Protein AF-A0A2E5Z7A8-F1 (afdb_monomer_lite)

pLDDT: mean 86.95, std 16.18, range [36.78, 98.06]

Foldseek 3Di:
DPPDPPPDPLPPVLLVLLLVLVVVPVDPVLSVVLSCCCSPPLLVQLLPDPDPVSNVVSLVVQLCVQQPDADPVHHDHDDSVSSVSSSVSSVVSSVVVSVVVVVVVVVD

Structure (mmCIF, N/CA/C/O backbone):
data_AF-A0A2E5Z7A8-F1
#
_entry.id   AF-A0A2E5Z7A8-F1
#
loop_
_atom_site.group_PDB
_atom_site.id
_atom_site.type_symbol
_atom_site.label_atom_id
_atom_site.label_alt_id
_atom_site.label_comp_id
_atom_site.label_asym_id
_atom_site.label_entity_id
_atom_site.label_seq_id
_atom_site.pdbx_PDB_ins_code
_atom_site.Cartn_x
_atom_site.Cartn_y
_atom_site.Cartn_z
_atom_site.occupancy
_atom_site.B_iso_or_equiv
_atom_site.auth_seq_id
_atom_site.auth_comp_id
_atom_site.auth_asym_id
_atom_site.auth_atom_id
_atom_site.pdbx_PDB_model_num
ATOM 1 N N . MET A 1 1 ? -28.892 -14.191 13.749 1.00 44.09 1 MET A N 1
ATOM 2 C CA . MET A 1 1 ? -28.084 -13.884 12.554 1.00 44.09 1 MET A CA 1
ATOM 3 C C . MET A 1 1 ? -27.110 -12.813 12.979 1.00 44.09 1 MET A C 1
ATOM 5 O O . MET A 1 1 ? -27.540 -11.696 13.232 1.00 44.09 1 MET A O 1
ATOM 9 N N . GLU A 1 2 ? -25.856 -13.186 13.211 1.00 38.09 2 GLU A N 1
ATOM 10 C CA . GLU A 1 2 ? -24.805 -12.210 13.492 1.00 38.09 2 GLU A CA 1
ATOM 11 C C . GLU A 1 2 ? -24.513 -11.490 12.180 1.00 38.09 2 GLU A C 1
ATOM 13 O O . GLU A 1 2 ? -24.118 -12.115 11.198 1.00 38.09 2 GLU A O 1
ATOM 18 N N . SER A 1 3 ? -24.822 -10.198 12.130 1.00 40.97 3 SER A N 1
ATOM 19 C CA . SER A 1 3 ? -24.460 -9.357 11.000 1.00 40.97 3 SER A CA 1
ATOM 20 C C . SER A 1 3 ? -22.941 -9.356 10.900 1.00 40.97 3 SER A C 1
ATOM 22 O O . SER A 1 3 ? -22.271 -8.889 11.824 1.00 40.97 3 SER A O 1
ATOM 24 N N . GLU A 1 4 ? -22.402 -9.897 9.806 1.00 36.84 4 GLU A N 1
ATOM 25 C CA . GLU A 1 4 ? -20.983 -9.757 9.497 1.00 36.84 4 GLU A CA 1
ATOM 26 C C . GLU A 1 4 ? -20.611 -8.271 9.612 1.00 36.84 4 GLU A C 1
ATOM 28 O O . GLU A 1 4 ? -21.378 -7.410 9.160 1.00 36.84 4 GLU A O 1
ATOM 33 N N . PRO A 1 5 ? -19.485 -7.927 10.259 1.00 36.78 5 PRO A N 1
ATOM 34 C CA . PRO A 1 5 ? -19.080 -6.541 10.380 1.00 36.78 5 PRO A CA 1
ATOM 35 C C . PRO A 1 5 ? -18.841 -5.994 8.973 1.00 36.78 5 PRO A C 1
ATOM 37 O O . PRO A 1 5 ? -17.851 -6.329 8.324 1.00 36.78 5 PRO A O 1
ATOM 40 N N . VAL A 1 6 ? -19.769 -5.154 8.508 1.00 43.53 6 VAL A N 1
ATOM 41 C CA . VAL A 1 6 ? -19.616 -4.359 7.292 1.00 43.53 6 VAL A CA 1
ATOM 42 C C . VAL A 1 6 ? -18.451 -3.418 7.559 1.00 43.53 6 VAL A C 1
ATOM 44 O O . VAL A 1 6 ? -18.596 -2.392 8.225 1.00 43.53 6 VAL A O 1
ATOM 47 N N . ILE A 1 7 ? -17.265 -3.822 7.108 1.00 45.81 7 ILE A N 1
ATOM 48 C CA . ILE A 1 7 ? -16.133 -2.917 6.967 1.00 45.81 7 ILE A CA 1
ATOM 49 C C . ILE A 1 7 ? -16.658 -1.840 6.015 1.00 45.81 7 ILE A C 1
ATOM 51 O O . ILE A 1 7 ? -17.039 -2.205 4.903 1.00 45.81 7 ILE A O 1
ATOM 55 N N . PRO A 1 8 ? -16.787 -0.567 6.436 1.00 48.41 8 PRO A N 1
ATOM 56 C CA . PRO A 1 8 ? -17.185 0.474 5.503 1.00 48.41 8 PRO A CA 1
ATOM 57 C C . PRO A 1 8 ? -16.222 0.394 4.323 1.00 48.41 8 PRO A C 1
ATOM 59 O O . PRO A 1 8 ? -15.015 0.256 4.555 1.00 48.41 8 PRO A O 1
ATOM 62 N N . ASP A 1 9 ? -16.761 0.415 3.099 1.00 54.69 9 ASP A N 1
ATOM 63 C CA . ASP A 1 9 ? -15.974 0.588 1.879 1.00 54.69 9 ASP A CA 1
ATOM 64 C C . ASP A 1 9 ? -14.877 1.599 2.202 1.00 54.69 9 ASP A C 1
ATOM 66 O O . ASP A 1 9 ? -15.190 2.690 2.690 1.00 54.69 9 ASP A O 1
ATOM 70 N N . SER A 1 10 ? -13.606 1.183 2.108 1.00 56.56 10 SER A N 1
ATOM 71 C CA . SER A 1 10 ? -12.465 2.025 2.480 1.00 56.56 10 SER A CA 1
ATOM 72 C C . SER A 1 10 ? -12.735 3.435 1.974 1.00 56.56 10 SER A C 1
ATOM 74 O O . SER A 1 10 ? -12.973 3.587 0.777 1.00 56.56 10 SER A O 1
ATOM 76 N N . PRO A 1 11 ? -12.780 4.443 2.856 1.00 72.62 11 PRO A N 1
ATOM 77 C CA . PRO A 1 11 ? -13.357 5.721 2.484 1.00 72.62 11 PRO A CA 1
ATOM 78 C C . PRO A 1 11 ? -12.581 6.304 1.301 1.00 72.62 11 PRO A C 1
ATOM 80 O O . PRO A 1 11 ? -11.360 6.171 1.277 1.00 72.62 11 PRO A O 1
ATOM 83 N N . ASP A 1 12 ? -13.255 6.940 0.337 1.00 84.56 12 ASP A N 1
ATOM 84 C CA . ASP A 1 12 ? -12.634 7.399 -0.921 1.00 84.56 12 ASP A CA 1
ATOM 85 C C . ASP A 1 12 ? -11.338 8.196 -0.692 1.00 84.56 12 ASP A C 1
ATOM 87 O O . ASP A 1 12 ? -10.364 8.057 -1.431 1.00 84.56 12 ASP A O 1
ATOM 91 N N . TRP A 1 13 ? -11.280 8.964 0.403 1.00 88.75 13 TRP A N 1
ATOM 92 C CA . TRP A 1 13 ? -10.080 9.691 0.816 1.00 88.75 13 TRP A CA 1
ATOM 93 C C . TRP A 1 13 ? -8.868 8.786 1.081 1.00 88.75 13 TRP A C 1
ATOM 95 O O . TRP A 1 13 ? -7.745 9.184 0.800 1.00 88.75 13 TRP A O 1
ATOM 105 N N . LEU A 1 14 ? -9.060 7.577 1.619 1.00 89.94 14 LEU A N 1
ATOM 106 C CA . LEU A 1 14 ? -7.977 6.636 1.915 1.00 89.94 14 LEU A CA 1
ATOM 107 C C . LEU A 1 14 ? -7.391 6.083 0.622 1.00 89.94 14 LEU A C 1
ATOM 109 O O . LEU A 1 14 ? -6.180 5.925 0.512 1.00 89.94 14 LEU A O 1
ATOM 113 N N . ILE A 1 15 ? -8.250 5.796 -0.357 1.00 91.62 15 ILE A N 1
ATOM 114 C CA . ILE A 1 15 ? -7.817 5.332 -1.675 1.00 91.62 15 ILE A CA 1
ATOM 115 C C . ILE A 1 15 ? -6.984 6.424 -2.352 1.00 91.62 15 ILE A C 1
ATOM 117 O O . ILE A 1 15 ? -5.913 6.120 -2.873 1.00 91.62 15 ILE A O 1
ATOM 121 N N . LEU A 1 16 ? -7.433 7.682 -2.283 1.00 94.12 16 LEU A N 1
ATOM 122 C CA . LEU A 1 16 ? -6.706 8.831 -2.827 1.00 94.12 16 LEU A CA 1
ATOM 123 C C . LEU A 1 16 ? -5.343 9.029 -2.149 1.00 94.12 16 LEU A C 1
ATOM 125 O O . LEU A 1 16 ? -4.330 9.086 -2.837 1.00 94.12 16 LEU A O 1
ATOM 129 N N . GLU A 1 17 ? -5.284 9.046 -0.815 1.00 94.88 17 GLU A N 1
ATOM 130 C CA . GLU A 1 17 ? -4.017 9.219 -0.084 1.00 94.88 17 GLU A CA 1
ATOM 131 C C . GLU A 1 17 ? -3.025 8.067 -0.338 1.00 94.88 17 GLU A C 1
ATOM 133 O O . GLU A 1 17 ? -1.806 8.272 -0.399 1.00 94.88 17 GLU A O 1
ATOM 138 N N . ILE A 1 18 ? -3.526 6.838 -0.517 1.00 95.31 18 ILE A N 1
ATOM 139 C CA . ILE A 1 18 ? -2.681 5.695 -0.875 1.00 95.31 18 ILE A CA 1
ATOM 140 C C . ILE A 1 18 ? -2.207 5.804 -2.331 1.00 95.31 18 ILE A C 1
ATOM 142 O O . ILE A 1 18 ? -1.035 5.528 -2.576 1.00 95.31 18 ILE A O 1
ATOM 146 N N . ASP A 1 19 ? -3.045 6.226 -3.284 1.00 96.25 19 ASP A N 1
ATOM 147 C CA . ASP A 1 19 ? -2.607 6.458 -4.674 1.00 96.25 19 ASP A CA 1
ATOM 148 C C . ASP A 1 19 ? -1.534 7.555 -4.747 1.00 96.25 19 ASP A C 1
ATOM 150 O O . ASP A 1 19 ? -0.501 7.372 -5.393 1.00 96.25 19 ASP A O 1
ATOM 154 N N . GLU A 1 20 ? -1.710 8.653 -4.005 1.00 95.62 20 GLU A N 1
ATOM 155 C CA . GLU A 1 20 ? -0.723 9.735 -3.890 1.00 95.62 20 GLU A CA 1
ATOM 156 C C . GLU A 1 20 ? 0.604 9.250 -3.297 1.00 95.62 20 GLU A C 1
ATOM 158 O O . GLU A 1 20 ? 1.683 9.663 -3.728 1.00 95.62 20 GLU A O 1
ATOM 163 N N . SER A 1 21 ? 0.553 8.316 -2.344 1.00 95.44 21 SER A N 1
ATOM 164 C CA . SER A 1 21 ? 1.752 7.690 -1.771 1.00 95.44 21 SER A CA 1
ATOM 165 C C . SER A 1 21 ? 2.527 6.835 -2.784 1.00 95.44 21 SER A C 1
ATOM 167 O O . SER A 1 21 ? 3.683 6.489 -2.538 1.00 95.44 21 SER A O 1
ATOM 169 N N . LEU A 1 22 ? 1.918 6.514 -3.929 1.00 95.19 22 LEU A N 1
ATOM 170 C CA . LEU A 1 22 ? 2.496 5.741 -5.025 1.00 95.19 22 LEU A CA 1
ATOM 171 C C . LEU A 1 22 ? 2.853 6.605 -6.247 1.00 95.19 22 LEU A C 1
ATOM 173 O O . LEU A 1 22 ? 3.087 6.051 -7.322 1.00 95.19 22 LEU A O 1
ATOM 177 N N . SER A 1 23 ? 2.924 7.934 -6.109 1.00 93.31 23 SER A N 1
ATOM 178 C CA . SER A 1 23 ? 3.176 8.878 -7.215 1.00 93.31 23 SER A CA 1
ATOM 179 C C . SER A 1 23 ? 4.448 8.591 -8.024 1.00 93.31 23 SER A C 1
ATOM 181 O O . SER A 1 23 ? 4.526 8.933 -9.200 1.00 93.31 23 SER A O 1
ATOM 183 N N . GLU A 1 24 ? 5.430 7.937 -7.405 1.00 88.44 24 GLU A N 1
ATOM 184 C CA . GLU A 1 24 ? 6.690 7.515 -8.030 1.00 88.44 24 GLU A CA 1
ATOM 185 C C . GLU A 1 24 ? 6.500 6.399 -9.076 1.00 88.44 24 GLU A C 1
ATOM 187 O O . GLU A 1 24 ? 7.363 6.180 -9.926 1.00 88.44 24 GLU A O 1
ATOM 192 N N . ILE A 1 25 ? 5.371 5.681 -9.036 1.00 91.56 25 ILE A N 1
ATOM 193 C CA . ILE A 1 25 ? 4.986 4.718 -10.068 1.00 91.56 25 ILE A CA 1
ATOM 194 C C . ILE A 1 25 ? 4.324 5.491 -11.213 1.00 91.56 25 ILE A C 1
ATOM 196 O O . ILE A 1 25 ? 3.138 5.827 -11.167 1.00 91.56 25 ILE A O 1
ATOM 200 N N . THR A 1 26 ? 5.107 5.775 -12.252 1.00 90.12 26 THR A N 1
ATOM 201 C CA . THR A 1 26 ? 4.676 6.598 -13.392 1.00 90.12 26 THR A CA 1
ATOM 202 C C . THR A 1 26 ? 3.737 5.871 -14.351 1.00 90.12 26 THR A C 1
ATOM 204 O O . THR A 1 26 ? 2.903 6.517 -14.980 1.00 90.12 26 THR A O 1
ATOM 207 N N . ASP A 1 27 ? 3.838 4.542 -14.454 1.00 91.31 27 ASP A N 1
ATOM 208 C CA . ASP A 1 27 ? 2.920 3.732 -15.256 1.00 91.31 27 ASP A CA 1
ATOM 209 C C . ASP A 1 27 ? 1.561 3.601 -14.534 1.00 91.31 27 ASP A C 1
ATOM 211 O O . ASP A 1 27 ? 1.496 2.989 -13.459 1.00 91.31 27 ASP A O 1
ATOM 215 N N . PRO A 1 28 ? 0.457 4.123 -15.108 1.00 91.81 28 PRO A N 1
ATOM 216 C CA . PRO A 1 28 ? -0.850 4.112 -14.451 1.00 91.81 28 PRO A CA 1
ATOM 217 C C . PRO A 1 28 ? -1.408 2.707 -14.207 1.00 91.81 28 PRO A C 1
ATOM 219 O O . PRO A 1 28 ? -2.054 2.471 -13.188 1.00 91.81 28 PRO A O 1
ATOM 222 N N . SER A 1 29 ? -1.146 1.756 -15.110 1.00 91.19 29 SER A N 1
ATOM 223 C CA . SER A 1 29 ? -1.631 0.376 -14.973 1.00 91.19 29 SER A CA 1
ATOM 224 C C . SER A 1 29 ? -0.908 -0.331 -13.832 1.00 91.19 29 SER A C 1
ATOM 226 O O . SER A 1 29 ? -1.506 -1.067 -13.044 1.00 91.19 29 SER A O 1
ATOM 228 N N . VAL A 1 30 ? 0.392 -0.070 -13.709 1.00 93.12 30 VAL A N 1
ATOM 229 C CA . VAL A 1 30 ? 1.212 -0.588 -12.618 1.00 93.12 30 VAL A CA 1
ATOM 230 C C . VAL A 1 30 ? 0.834 0.050 -11.281 1.00 93.12 30 VAL A C 1
ATOM 232 O O . VAL A 1 30 ? 0.736 -0.665 -10.278 1.00 93.12 30 VAL A O 1
ATOM 235 N N . ARG A 1 31 ? 0.579 1.364 -11.255 1.00 95.00 31 ARG A N 1
ATOM 236 C CA . ARG A 1 31 ? 0.141 2.070 -10.045 1.00 95.00 31 ARG A CA 1
ATOM 237 C C . ARG A 1 31 ? -1.218 1.569 -9.573 1.00 95.00 31 ARG A C 1
ATOM 239 O O . ARG A 1 31 ? -1.349 1.207 -8.407 1.00 95.00 31 ARG A O 1
ATOM 246 N N . ALA A 1 32 ? -2.178 1.414 -10.485 1.00 93.12 32 ALA A N 1
ATOM 247 C CA . ALA A 1 32 ? -3.486 0.833 -10.186 1.00 93.12 32 ALA A CA 1
ATOM 248 C C . ALA A 1 32 ? -3.370 -0.598 -9.631 1.00 93.12 32 ALA A C 1
ATOM 250 O O . ALA A 1 32 ? -4.039 -0.952 -8.658 1.00 93.12 32 ALA A O 1
ATOM 251 N N . HIS A 1 33 ? -2.475 -1.419 -10.193 1.00 92.50 33 HIS A N 1
ATOM 252 C CA . HIS A 1 33 ? -2.201 -2.754 -9.662 1.00 92.50 33 HIS A CA 1
ATOM 253 C C . HIS A 1 33 ? -1.643 -2.707 -8.230 1.00 92.50 33 HIS A C 1
ATOM 255 O O . HIS A 1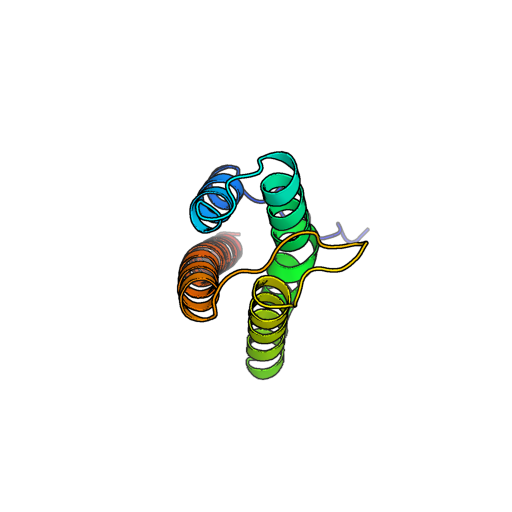 33 ? -2.083 -3.464 -7.360 1.00 92.50 33 HIS A O 1
ATOM 261 N N . ALA A 1 34 ? -0.676 -1.821 -7.973 1.00 94.75 34 ALA A N 1
ATOM 262 C CA . ALA A 1 34 ? -0.096 -1.633 -6.650 1.00 94.75 34 ALA A CA 1
ATOM 263 C C . ALA A 1 34 ? -1.148 -1.171 -5.633 1.00 94.75 34 ALA A C 1
ATOM 265 O O . ALA A 1 34 ? -1.295 -1.811 -4.591 1.00 94.75 34 ALA A O 1
ATOM 266 N N . LEU A 1 35 ? -1.928 -0.143 -5.973 1.00 95.38 35 LEU A N 1
ATOM 267 C CA . LEU A 1 35 ? -3.038 0.367 -5.171 1.00 95.38 35 LEU A CA 1
ATOM 268 C C . LEU A 1 35 ? -4.028 -0.749 -4.815 1.00 95.38 35 LEU A C 1
ATOM 270 O O . LEU A 1 35 ? -4.322 -0.966 -3.639 1.00 95.38 35 LEU A O 1
ATOM 274 N N . GLY A 1 36 ? -4.466 -1.529 -5.809 1.00 93.19 36 GLY A N 1
ATOM 275 C CA . GLY A 1 36 ? -5.382 -2.649 -5.598 1.00 93.19 36 GLY A CA 1
ATOM 276 C C . GLY A 1 36 ? -4.842 -3.675 -4.599 1.00 93.19 36 GLY A C 1
ATOM 277 O O . GLY A 1 36 ? -5.562 -4.102 -3.697 1.00 93.19 36 GLY A O 1
ATOM 278 N N . ARG A 1 37 ? -3.555 -4.037 -4.688 1.00 93.75 37 ARG A N 1
ATOM 279 C CA . ARG A 1 37 ? -2.904 -4.950 -3.728 1.00 93.75 37 ARG A CA 1
ATOM 280 C C . ARG A 1 37 ? -2.863 -4.365 -2.315 1.00 93.75 37 ARG A C 1
ATOM 282 O O . ARG A 1 37 ? -3.114 -5.091 -1.354 1.00 93.75 37 ARG A O 1
ATOM 289 N N . ILE A 1 38 ? -2.559 -3.076 -2.178 1.00 95.31 38 ILE A N 1
ATOM 290 C CA . ILE A 1 38 ? -2.480 -2.394 -0.879 1.00 95.31 38 ILE A CA 1
ATOM 291 C C . ILE A 1 38 ? -3.844 -2.381 -0.194 1.00 95.31 38 ILE A C 1
ATOM 293 O O . ILE A 1 38 ? -3.954 -2.859 0.936 1.00 95.31 38 ILE A O 1
ATOM 297 N N . ILE A 1 39 ? -4.880 -1.930 -0.901 1.00 93.06 39 ILE A N 1
ATOM 298 C CA . ILE A 1 39 ? -6.243 -1.818 -0.371 1.00 93.06 39 ILE A CA 1
ATOM 299 C C . ILE A 1 39 ? -6.848 -3.184 -0.041 1.00 93.06 39 ILE A C 1
ATOM 301 O O . ILE A 1 39 ? -7.529 -3.323 0.969 1.00 93.06 39 ILE A O 1
ATOM 305 N N . THR A 1 40 ? -6.604 -4.206 -0.864 1.00 91.50 40 THR A N 1
ATOM 306 C CA . THR A 1 40 ? -7.271 -5.510 -0.693 1.00 91.50 40 THR A CA 1
ATOM 307 C C . THR A 1 40 ? -6.514 -6.485 0.205 1.00 91.50 40 THR A C 1
ATOM 309 O O . THR A 1 40 ? -7.121 -7.426 0.712 1.00 91.50 40 THR A O 1
ATOM 312 N N . GLN A 1 41 ? -5.205 -6.294 0.420 1.00 92.69 41 GLN A N 1
ATOM 313 C CA . GLN A 1 41 ? -4.377 -7.268 1.148 1.00 92.69 41 GLN A CA 1
ATOM 314 C C . GLN A 1 41 ? -3.668 -6.659 2.350 1.00 92.69 41 GLN A C 1
ATOM 316 O O . GLN A 1 41 ? -3.819 -7.159 3.463 1.00 92.69 41 GLN A O 1
ATOM 321 N N . TYR A 1 42 ? -2.910 -5.581 2.149 1.00 94.50 42 TYR A N 1
ATOM 322 C CA . TYR A 1 42 ? -2.033 -5.050 3.194 1.00 94.50 42 TYR A CA 1
ATOM 323 C C . TYR A 1 42 ? -2.793 -4.217 4.229 1.00 94.50 42 TYR A C 1
ATOM 325 O O . TYR A 1 42 ? -2.636 -4.458 5.424 1.00 94.50 42 TYR A O 1
ATOM 333 N N . VAL A 1 43 ? -3.669 -3.303 3.797 1.00 92.88 43 VAL A N 1
ATOM 334 C CA . VAL A 1 43 ? -4.497 -2.501 4.717 1.00 92.88 43 VAL A CA 1
ATOM 335 C C . VAL A 1 43 ? -5.393 -3.399 5.585 1.00 92.88 43 VAL A C 1
ATOM 337 O O . VAL A 1 43 ? -5.345 -3.265 6.810 1.00 92.88 43 VAL A O 1
ATOM 340 N N . PRO A 1 44 ? -6.137 -4.381 5.033 1.00 91.75 44 PRO A N 1
ATOM 341 C CA . PRO A 1 44 ? -6.937 -5.288 5.848 1.00 91.75 44 PRO A CA 1
ATOM 342 C C . PRO A 1 44 ? -6.092 -6.142 6.793 1.00 91.75 44 PRO A C 1
ATOM 344 O O . PRO A 1 44 ? -6.526 -6.390 7.914 1.00 91.75 44 PRO A O 1
ATOM 347 N N . ALA A 1 45 ? -4.896 -6.578 6.380 1.00 93.31 45 ALA A N 1
ATOM 348 C CA . ALA A 1 45 ? -4.001 -7.339 7.251 1.00 93.31 45 ALA A CA 1
ATOM 349 C C . ALA A 1 45 ? -3.559 -6.522 8.475 1.00 93.31 45 ALA A C 1
ATOM 351 O O . ALA A 1 45 ? -3.543 -7.056 9.580 1.00 93.31 45 ALA A O 1
ATOM 352 N N . VAL A 1 46 ? -3.263 -5.230 8.297 1.00 94.06 46 VAL A N 1
ATOM 353 C CA . VAL A 1 46 ? -2.941 -4.323 9.410 1.00 94.06 46 VAL A CA 1
ATOM 354 C C . VAL A 1 46 ? -4.151 -4.117 10.317 1.00 94.06 46 VAL A C 1
ATOM 356 O O . VAL A 1 46 ? -4.030 -4.230 11.532 1.00 94.06 46 VAL A O 1
ATOM 359 N N . LEU A 1 47 ? -5.323 -3.834 9.744 1.00 91.19 47 LEU A N 1
ATOM 360 C CA . LEU A 1 47 ? -6.531 -3.537 10.520 1.00 91.19 47 LEU A CA 1
ATOM 361 C C . LEU A 1 47 ? -7.069 -4.751 11.293 1.00 91.19 47 LEU A C 1
ATOM 363 O O . LEU A 1 47 ? -7.682 -4.576 12.342 1.00 91.19 47 LEU A O 1
ATOM 367 N N . LYS A 1 48 ? -6.852 -5.971 10.785 1.00 90.81 48 LYS A N 1
ATOM 368 C CA . LYS A 1 48 ? -7.284 -7.229 11.419 1.00 90.81 48 LYS A CA 1
ATOM 369 C C . LYS A 1 48 ? -6.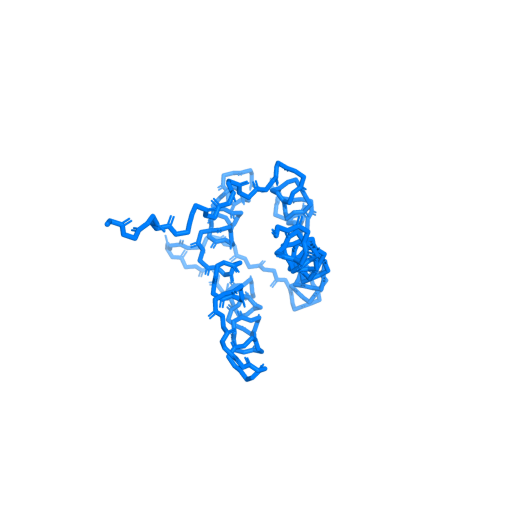256 -7.812 12.393 1.00 90.81 48 LYS A C 1
ATOM 371 O O . LYS A 1 48 ? -6.566 -8.784 13.077 1.00 90.81 48 LYS A O 1
ATOM 376 N N . ALA A 1 49 ? -5.038 -7.277 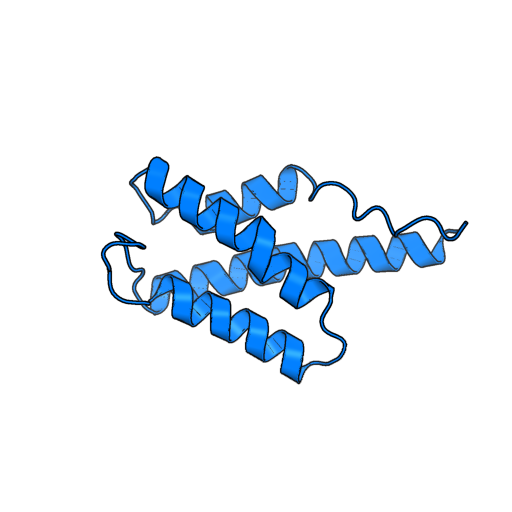12.436 1.00 93.00 49 ALA A N 1
ATOM 377 C CA . ALA A 1 49 ? -3.994 -7.781 13.317 1.00 93.00 49 ALA A CA 1
ATOM 378 C C . ALA A 1 49 ? -4.363 -7.568 14.797 1.00 93.00 49 ALA A C 1
ATOM 380 O O . ALA A 1 49 ? -4.767 -6.480 15.201 1.00 93.00 49 ALA A O 1
ATOM 381 N N . SER A 1 50 ? -4.189 -8.611 15.611 1.00 89.94 50 SER A N 1
ATOM 382 C CA . SER A 1 50 ? -4.524 -8.610 17.044 1.00 89.94 50 SER A CA 1
ATOM 383 C C . SER A 1 50 ? -3.428 -8.041 17.944 1.00 89.94 50 SER A C 1
ATOM 385 O O . SER A 1 50 ? -3.676 -7.749 19.111 1.00 89.94 50 SER A O 1
ATOM 387 N N . ASP A 1 51 ? -2.205 -7.926 17.432 1.00 94.25 51 ASP A N 1
ATOM 388 C CA . ASP A 1 51 ? -1.024 -7.582 18.215 1.00 94.25 51 ASP A CA 1
ATOM 389 C C . ASP A 1 51 ? -0.000 -6.783 17.395 1.00 94.25 51 ASP A C 1
ATOM 391 O O . ASP A 1 51 ? 0.009 -6.799 16.159 1.00 94.25 51 ASP A O 1
ATOM 395 N N . GLN A 1 52 ? 0.900 -6.100 18.105 1.00 93.25 52 GLN A N 1
ATOM 396 C CA . GLN A 1 52 ? 1.897 -5.224 17.494 1.00 93.25 52 GLN A CA 1
ATOM 397 C C . GLN A 1 52 ? 2.881 -5.971 16.581 1.00 93.25 52 GLN A C 1
ATOM 399 O O . GLN A 1 52 ? 3.327 -5.409 15.580 1.00 93.25 52 GLN A O 1
ATOM 404 N N . ASN A 1 53 ? 3.2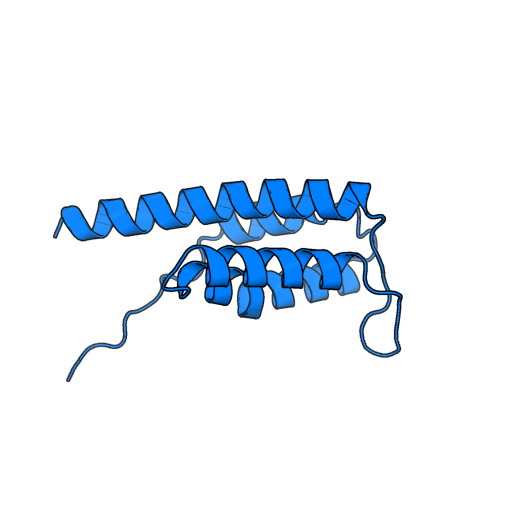15 -7.231 16.878 1.00 96.19 53 ASN A N 1
ATOM 405 C CA . ASN A 1 53 ? 4.131 -7.998 16.033 1.00 96.19 53 ASN A CA 1
ATOM 406 C C . ASN A 1 53 ? 3.475 -8.326 14.690 1.00 96.19 53 ASN A C 1
ATOM 408 O O . ASN A 1 53 ? 4.118 -8.197 13.647 1.00 96.19 53 ASN A O 1
ATOM 412 N N . SER A 1 54 ? 2.196 -8.699 14.701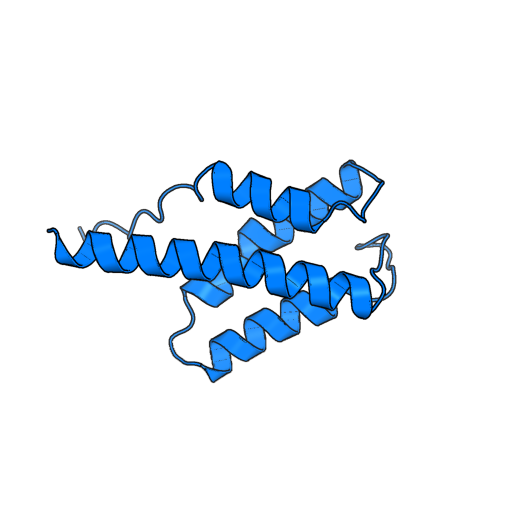 1.00 95.00 54 SER A N 1
ATOM 413 C CA . SER A 1 54 ? 1.399 -8.929 13.494 1.00 95.00 54 SER A CA 1
ATOM 414 C C . SER A 1 54 ? 1.265 -7.657 12.646 1.00 95.00 54 SER A C 1
ATOM 416 O O . SER A 1 54 ? 1.463 -7.711 11.431 1.00 95.00 54 SER A O 1
ATOM 418 N N . ILE A 1 55 ? 1.049 -6.498 13.280 1.00 94.88 55 ILE A N 1
ATOM 419 C CA . ILE A 1 55 ? 1.044 -5.187 12.605 1.00 94.88 55 ILE A CA 1
ATOM 420 C C . ILE A 1 55 ? 2.402 -4.908 11.942 1.00 94.88 55 ILE A C 1
ATOM 422 O O . ILE A 1 55 ? 2.466 -4.601 10.751 1.00 94.88 55 ILE A O 1
ATOM 426 N N . ASN A 1 56 ? 3.502 -5.066 12.684 1.00 95.62 56 ASN A N 1
ATOM 427 C CA . ASN A 1 56 ? 4.853 -4.824 12.170 1.00 95.62 56 ASN A CA 1
ATOM 428 C C . ASN A 1 56 ? 5.196 -5.756 10.998 1.00 95.62 56 ASN A C 1
ATOM 430 O O . ASN A 1 56 ? 5.817 -5.328 10.027 1.00 95.62 56 ASN A O 1
ATOM 434 N N . ARG A 1 57 ? 4.759 -7.022 11.049 1.00 96.38 57 ARG A N 1
ATOM 435 C CA . ARG A 1 57 ? 4.926 -7.975 9.942 1.00 96.38 57 ARG A CA 1
ATOM 436 C C . ARG A 1 57 ? 4.136 -7.565 8.705 1.00 96.38 57 ARG A C 1
ATOM 438 O O . ARG A 1 57 ? 4.672 -7.673 7.606 1.00 96.38 57 ARG A O 1
ATOM 445 N N . ALA A 1 58 ? 2.902 -7.085 8.861 1.00 96.44 58 ALA A N 1
ATOM 446 C CA . ALA A 1 58 ? 2.092 -6.615 7.738 1.00 96.44 58 ALA A CA 1
ATOM 447 C C . ALA A 1 58 ? 2.739 -5.401 7.045 1.00 96.44 58 ALA A C 1
ATOM 449 O O . ALA A 1 58 ? 2.858 -5.386 5.817 1.00 96.44 58 ALA A O 1
ATOM 450 N N . TRP A 1 59 ? 3.256 -4.442 7.821 1.00 97.56 59 TRP A N 1
ATOM 451 C CA . TRP A 1 59 ? 4.013 -3.310 7.277 1.00 97.56 59 TRP A CA 1
ATOM 452 C C . TRP A 1 59 ? 5.324 -3.732 6.618 1.00 97.56 59 TRP A C 1
ATOM 454 O O . TRP A 1 59 ? 5.622 -3.296 5.506 1.00 97.56 59 TRP A O 1
ATOM 464 N N . GLY A 1 60 ? 6.074 -4.641 7.243 1.00 97.56 60 GLY A N 1
ATOM 465 C CA . GLY A 1 60 ? 7.283 -5.206 6.648 1.00 97.56 60 GLY A CA 1
ATOM 466 C C . GLY A 1 60 ? 6.999 -5.947 5.338 1.00 97.56 60 GLY A C 1
ATOM 467 O O . GLY A 1 60 ? 7.773 -5.852 4.390 1.00 97.56 60 GLY A O 1
ATOM 468 N N . ALA A 1 61 ? 5.872 -6.655 5.240 1.00 97.69 61 ALA A N 1
ATOM 469 C CA . ALA A 1 61 ? 5.462 -7.325 4.010 1.00 97.69 61 ALA A CA 1
ATOM 470 C C . ALA A 1 61 ? 5.106 -6.328 2.896 1.00 97.69 61 ALA A C 1
ATOM 472 O O . ALA A 1 61 ? 5.431 -6.585 1.734 1.00 97.69 61 ALA A O 1
ATOM 473 N N . LEU A 1 62 ? 4.475 -5.197 3.236 1.00 97.69 62 LEU A N 1
ATOM 474 C CA . LEU A 1 62 ? 4.232 -4.113 2.285 1.00 97.69 62 LEU A CA 1
ATOM 475 C C . LEU A 1 62 ? 5.559 -3.534 1.787 1.00 97.69 62 LEU A C 1
ATOM 477 O O . LEU A 1 62 ? 5.784 -3.515 0.581 1.00 97.69 62 LEU A O 1
ATOM 481 N N . PHE A 1 63 ? 6.460 -3.150 2.695 1.00 98.06 63 PHE A N 1
ATOM 482 C CA . PHE A 1 63 ? 7.784 -2.629 2.342 1.00 98.06 63 PHE A CA 1
ATOM 483 C C . PHE A 1 63 ? 8.529 -3.561 1.375 1.00 98.06 63 PHE A C 1
ATOM 485 O O . PHE A 1 63 ? 8.915 -3.141 0.282 1.00 98.06 63 PHE A O 1
ATOM 492 N N . HIS A 1 64 ? 8.650 -4.848 1.722 1.00 97.62 64 HIS A N 1
ATOM 493 C CA . HIS A 1 64 ? 9.322 -5.832 0.871 1.00 97.62 64 HIS A CA 1
ATOM 494 C C . HIS A 1 64 ? 8.640 -6.003 -0.486 1.00 97.62 64 HIS A C 1
ATOM 496 O O . HIS A 1 64 ? 9.325 -6.189 -1.489 1.00 97.62 64 HIS A O 1
ATOM 502 N N . TYR A 1 65 ? 7.310 -5.919 -0.549 1.00 96.38 65 TYR A N 1
ATOM 503 C CA . TYR A 1 65 ? 6.598 -5.930 -1.821 1.00 96.38 65 TYR A CA 1
ATOM 504 C C . TYR A 1 65 ? 6.975 -4.730 -2.695 1.00 96.38 65 TYR A C 1
ATOM 506 O O . TYR A 1 65 ? 7.262 -4.932 -3.874 1.00 96.38 65 TYR A O 1
ATOM 514 N N . LEU A 1 66 ? 7.033 -3.513 -2.142 1.00 96.19 66 LEU A N 1
ATOM 515 C CA . LEU A 1 66 ? 7.374 -2.303 -2.902 1.00 96.19 66 LEU A CA 1
ATOM 516 C C . LEU A 1 66 ? 8.784 -2.400 -3.515 1.00 96.19 66 L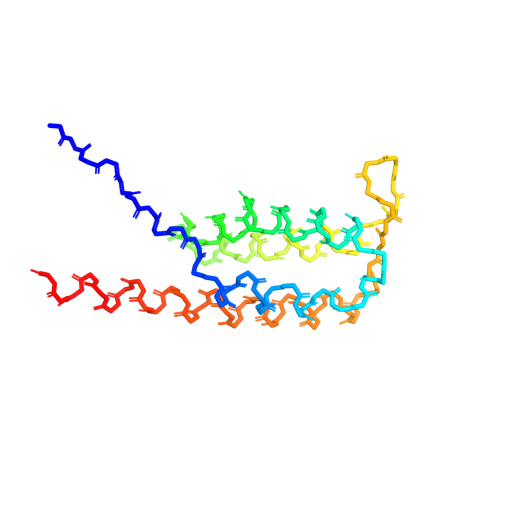EU A C 1
ATOM 518 O O . LEU A 1 66 ? 8.945 -2.153 -4.715 1.00 96.19 66 LEU A O 1
ATOM 522 N N . ILE A 1 67 ? 9.775 -2.854 -2.737 1.00 96.88 67 ILE A N 1
ATOM 523 C CA . ILE A 1 67 ? 11.179 -2.965 -3.183 1.00 96.88 67 ILE A CA 1
ATOM 524 C C . ILE A 1 67 ? 11.496 -4.250 -3.958 1.00 96.88 67 ILE A C 1
ATOM 526 O O . ILE A 1 67 ? 12.562 -4.359 -4.566 1.00 96.88 67 ILE A O 1
ATOM 530 N N . ALA A 1 68 ? 10.602 -5.247 -3.938 1.00 95.69 68 ALA A N 1
ATOM 531 C CA . ALA A 1 68 ? 10.842 -6.518 -4.613 1.00 95.69 68 ALA A CA 1
ATOM 532 C C . ALA A 1 68 ? 11.174 -6.285 -6.089 1.00 95.69 68 ALA A C 1
ATOM 534 O O . ALA A 1 68 ? 10.456 -5.555 -6.779 1.00 95.69 68 ALA A O 1
ATOM 535 N N . ARG A 1 69 ? 12.243 -6.940 -6.562 1.00 93.62 69 ARG A N 1
ATOM 536 C CA . ARG A 1 69 ? 12.715 -6.826 -7.946 1.00 93.62 69 ARG A CA 1
ATOM 537 C C . ARG A 1 69 ? 11.585 -7.128 -8.937 1.00 93.62 69 ARG A C 1
ATOM 539 O O . ARG A 1 69 ? 10.746 -7.987 -8.643 1.00 93.62 69 ARG A O 1
ATOM 546 N N . PRO A 1 70 ? 11.584 -6.492 -10.120 1.00 93.44 70 PRO A N 1
ATOM 547 C CA . PRO A 1 70 ? 10.601 -6.797 -11.142 1.00 93.44 70 PRO A CA 1
ATOM 548 C C . PRO A 1 70 ? 10.594 -8.287 -11.515 1.00 93.44 70 PRO A C 1
ATOM 550 O O . PRO A 1 70 ? 11.636 -8.928 -11.649 1.00 93.44 70 PRO A O 1
ATOM 553 N N . THR A 1 71 ? 9.402 -8.841 -11.697 1.00 92.12 71 THR A N 1
ATOM 554 C CA . THR A 1 71 ? 9.137 -10.216 -12.130 1.00 92.12 71 THR A CA 1
ATOM 555 C C . THR A 1 71 ? 8.062 -10.216 -13.214 1.00 92.12 71 THR A C 1
ATOM 557 O O . THR A 1 71 ? 7.391 -9.210 -13.430 1.00 92.12 71 THR A O 1
ATOM 560 N N . LYS A 1 72 ? 7.783 -11.381 -13.817 1.00 89.06 72 LYS A N 1
ATOM 561 C CA . LYS A 1 72 ? 6.654 -11.554 -14.753 1.00 89.06 72 LYS A CA 1
ATOM 562 C C . LYS A 1 72 ? 5.288 -11.125 -14.180 1.00 89.06 72 LYS A C 1
ATOM 564 O O . LYS A 1 72 ? 4.371 -10.892 -14.953 1.00 89.06 72 LYS A O 1
ATOM 569 N N . ARG A 1 73 ? 5.133 -11.065 -12.848 1.00 84.44 73 ARG A N 1
ATOM 570 C CA . ARG A 1 73 ? 3.874 -10.723 -12.156 1.00 84.44 73 ARG A CA 1
ATOM 571 C C . ARG A 1 73 ? 3.873 -9.330 -11.509 1.00 84.44 73 ARG A C 1
ATOM 573 O O . ARG A 1 73 ? 2.822 -8.886 -11.070 1.00 84.44 73 ARG A O 1
ATOM 580 N N . LYS A 1 74 ? 5.026 -8.659 -11.427 1.00 87.81 74 LYS A N 1
ATOM 581 C CA . LYS A 1 74 ? 5.200 -7.312 -10.854 1.00 87.81 74 LYS A CA 1
ATOM 582 C C . LYS A 1 74 ? 6.289 -6.602 -11.647 1.00 87.81 74 LYS A C 1
ATOM 584 O O . LYS A 1 74 ? 7.454 -6.911 -11.460 1.00 87.81 74 LYS A O 1
ATOM 589 N N . LEU A 1 75 ? 5.937 -5.666 -12.517 1.00 88.75 75 LEU A N 1
ATOM 590 C CA . LEU A 1 75 ? 6.871 -5.100 -13.505 1.00 88.75 75 LEU A CA 1
ATOM 591 C C . LEU A 1 75 ? 7.703 -3.910 -12.998 1.00 88.75 75 LEU A C 1
ATOM 593 O O . LEU A 1 75 ? 8.337 -3.220 -13.785 1.00 88.75 75 LEU A O 1
ATOM 597 N N . TRP A 1 76 ? 7.713 -3.661 -11.692 1.00 92.44 76 TRP A N 1
ATOM 598 C CA . TRP A 1 76 ? 8.289 -2.457 -11.099 1.00 92.44 76 TRP A CA 1
ATOM 599 C C . TRP A 1 76 ? 8.958 -2.757 -9.766 1.00 92.44 76 TRP A C 1
ATOM 601 O O . TRP A 1 76 ? 8.697 -3.787 -9.140 1.00 92.44 76 TRP A O 1
ATOM 611 N N . ALA A 1 77 ? 9.791 -1.827 -9.318 1.00 93.81 77 ALA A N 1
ATOM 612 C CA . ALA A 1 77 ? 10.337 -1.785 -7.973 1.00 93.81 77 ALA A CA 1
ATOM 613 C C . ALA A 1 77 ? 10.566 -0.327 -7.575 1.00 93.81 77 ALA A C 1
ATOM 615 O O . ALA A 1 77 ? 10.950 0.486 -8.412 1.00 93.81 77 ALA A O 1
ATOM 616 N N . MET A 1 78 ? 10.330 -0.017 -6.306 1.00 94.62 78 MET A N 1
ATOM 617 C CA . MET A 1 78 ? 10.782 1.230 -5.695 1.00 94.62 78 MET A CA 1
ATOM 618 C C . MET A 1 78 ? 12.208 1.066 -5.168 1.00 94.62 78 MET A C 1
ATOM 620 O O . MET A 1 78 ? 12.613 -0.031 -4.778 1.00 94.62 78 MET A O 1
ATOM 624 N N . SER A 1 79 ? 12.948 2.171 -5.099 1.00 96.12 79 SER A N 1
ATOM 625 C CA . SER A 1 79 ? 14.109 2.250 -4.207 1.00 96.12 79 SER A CA 1
ATOM 626 C C . SER A 1 79 ? 13.675 2.086 -2.747 1.00 96.12 79 SER A C 1
ATOM 628 O O . SER A 1 79 ? 12.524 2.356 -2.396 1.00 96.12 79 SER A O 1
ATOM 630 N N . GLU A 1 80 ? 14.599 1.686 -1.872 1.00 96.38 80 GLU A N 1
ATOM 631 C CA . GLU A 1 80 ? 14.311 1.580 -0.435 1.00 96.38 80 GLU A CA 1
ATOM 632 C C . GLU A 1 80 ? 13.801 2.903 0.144 1.00 96.38 80 GLU A C 1
ATOM 634 O O . GLU A 1 80 ? 12.813 2.906 0.871 1.00 96.38 80 GLU A O 1
ATOM 639 N N . TYR A 1 81 ? 14.401 4.031 -0.247 1.00 96.88 81 TYR A N 1
ATOM 640 C CA . TYR A 1 81 ? 13.972 5.359 0.193 1.00 96.88 81 TYR A CA 1
ATOM 641 C C . TYR A 1 81 ? 12.522 5.674 -0.210 1.00 96.88 81 TYR A C 1
ATOM 643 O O . TYR A 1 81 ? 11.721 6.094 0.626 1.00 96.88 81 TYR A O 1
ATOM 651 N N . GLN A 1 82 ? 12.161 5.427 -1.474 1.00 96.25 82 GLN A N 1
ATOM 652 C CA . GLN A 1 82 ? 10.788 5.621 -1.955 1.00 96.25 82 GLN A CA 1
ATOM 653 C C . GLN A 1 82 ? 9.807 4.696 -1.227 1.00 96.25 82 GLN A C 1
ATOM 655 O O . GLN A 1 82 ? 8.726 5.133 -0.840 1.00 96.25 82 GLN A O 1
ATOM 660 N N . ALA A 1 83 ? 10.187 3.437 -0.997 1.00 97.00 83 ALA A N 1
ATOM 661 C CA . ALA A 1 83 ? 9.342 2.476 -0.299 1.00 97.00 83 ALA A CA 1
ATOM 662 C C . ALA A 1 83 ? 9.130 2.842 1.177 1.00 97.00 83 ALA A C 1
ATOM 664 O O . ALA A 1 83 ? 8.009 2.713 1.661 1.00 97.00 83 ALA A O 1
ATOM 665 N N . ILE A 1 84 ? 10.163 3.324 1.879 1.00 97.50 84 ILE A N 1
ATOM 666 C CA . ILE A 1 84 ? 10.038 3.836 3.255 1.00 97.50 84 ILE A CA 1
ATOM 667 C C . ILE A 1 84 ? 9.047 5.002 3.280 1.00 97.50 84 ILE A C 1
ATOM 669 O O . ILE A 1 84 ? 8.060 4.949 4.007 1.00 97.50 84 ILE A O 1
ATOM 673 N N . SER A 1 85 ? 9.255 6.003 2.416 1.00 97.00 85 SER A N 1
ATOM 674 C CA . SER A 1 85 ? 8.378 7.177 2.323 1.00 97.00 85 SER A CA 1
ATOM 675 C C . SER A 1 85 ? 6.922 6.799 2.026 1.00 97.00 85 SER A C 1
ATOM 677 O O . SER A 1 85 ? 6.000 7.304 2.668 1.00 97.00 85 SER A O 1
ATOM 679 N N . ALA A 1 86 ? 6.699 5.867 1.094 1.00 96.88 86 ALA A N 1
ATOM 680 C CA . ALA A 1 86 ? 5.366 5.372 0.767 1.00 96.88 86 ALA A CA 1
ATOM 681 C C . ALA A 1 86 ? 4.719 4.637 1.953 1.00 96.88 86 ALA A C 1
ATOM 683 O O . ALA A 1 86 ? 3.564 4.902 2.280 1.00 96.88 86 ALA A O 1
ATOM 684 N N . VAL A 1 87 ? 5.451 3.739 2.623 1.00 97.62 87 VAL A N 1
ATOM 685 C CA . VAL A 1 87 ? 4.936 2.994 3.784 1.00 97.62 87 VAL A CA 1
ATOM 686 C C . VAL A 1 87 ? 4.573 3.935 4.928 1.00 97.62 87 VAL A C 1
ATOM 688 O O . VAL A 1 87 ? 3.505 3.763 5.510 1.00 97.62 87 VAL A O 1
ATOM 691 N N . ASP A 1 88 ? 5.399 4.939 5.221 1.00 97.31 88 ASP A N 1
ATOM 692 C CA . ASP A 1 88 ? 5.136 5.892 6.304 1.00 97.31 88 ASP A CA 1
ATOM 693 C C . ASP A 1 88 ? 3.863 6.713 6.054 1.00 97.31 88 ASP A C 1
ATOM 695 O O . ASP A 1 88 ? 3.031 6.855 6.955 1.00 97.31 88 ASP A O 1
ATOM 699 N N . LYS A 1 89 ? 3.655 7.191 4.819 1.00 97.06 89 LYS A N 1
ATOM 700 C CA . LYS A 1 89 ? 2.424 7.905 4.438 1.00 97.06 89 LYS A CA 1
ATOM 701 C C . LYS A 1 89 ? 1.190 7.013 4.567 1.00 97.06 89 LYS A C 1
ATOM 703 O O . LYS A 1 89 ? 0.228 7.385 5.239 1.00 97.06 89 LYS A O 1
ATOM 708 N N . ILE A 1 90 ? 1.245 5.807 3.996 1.00 96.62 90 ILE A N 1
ATOM 709 C CA . ILE A 1 90 ? 0.142 4.834 4.049 1.00 96.62 90 ILE A CA 1
ATOM 710 C C . ILE A 1 90 ? -0.181 4.470 5.502 1.00 96.62 90 ILE A C 1
ATOM 712 O O . ILE A 1 90 ? -1.350 4.390 5.882 1.00 96.62 90 ILE A O 1
ATOM 716 N N . LYS A 1 91 ? 0.846 4.271 6.333 1.00 96.19 91 LYS A N 1
ATOM 717 C CA . LYS A 1 91 ? 0.689 3.986 7.758 1.00 96.19 91 LYS A CA 1
ATOM 718 C C . LYS A 1 91 ? -0.063 5.108 8.469 1.00 96.19 91 LYS A C 1
ATOM 720 O O . LYS A 1 91 ? -1.025 4.808 9.171 1.00 96.19 91 LYS A O 1
ATOM 725 N N . GLY A 1 92 ? 0.295 6.370 8.224 1.00 95.56 92 GLY A N 1
ATOM 726 C CA . GLY A 1 92 ? -0.419 7.526 8.776 1.00 95.56 92 GLY A CA 1
ATOM 727 C C . GLY A 1 92 ? -1.910 7.538 8.412 1.00 95.56 92 GLY A C 1
ATOM 728 O O . GLY A 1 92 ? -2.765 7.701 9.288 1.00 95.56 92 GLY A O 1
ATOM 729 N N . SER A 1 93 ? -2.246 7.283 7.145 1.00 95.00 93 SER A N 1
ATOM 730 C CA . SER A 1 93 ? -3.640 7.203 6.685 1.00 95.00 93 SER A CA 1
ATOM 731 C C . SER A 1 93 ? -4.418 6.050 7.337 1.00 95.00 93 SER A C 1
ATOM 733 O O . SER A 1 93 ? -5.568 6.222 7.751 1.00 95.00 93 SER A O 1
ATOM 735 N N . VAL A 1 94 ? -3.795 4.877 7.485 1.00 93.69 94 VAL A N 1
ATOM 736 C CA . VAL A 1 94 ? -4.421 3.695 8.108 1.00 93.69 94 VAL A CA 1
ATOM 737 C C . VAL A 1 94 ? -4.587 3.863 9.620 1.00 93.69 94 VAL A C 1
ATOM 739 O O . VAL A 1 94 ? -5.615 3.468 10.171 1.00 93.69 94 VAL A O 1
ATOM 742 N N . GLU A 1 95 ? -3.627 4.482 10.306 1.00 92.75 95 GLU A N 1
ATOM 743 C CA . GLU A 1 95 ? -3.744 4.818 11.730 1.00 92.75 95 GLU A CA 1
ATOM 744 C C . GLU A 1 95 ? -4.880 5.817 11.973 1.00 92.75 95 GLU A C 1
ATOM 746 O O . GLU A 1 95 ? -5.682 5.630 12.895 1.00 92.75 95 GLU A O 1
ATOM 751 N N . ARG A 1 96 ? -5.023 6.819 11.094 1.00 91.94 96 ARG A N 1
ATOM 752 C CA . ARG A 1 96 ? -6.159 7.748 11.121 1.00 91.94 96 ARG A CA 1
ATOM 753 C C . ARG A 1 96 ? -7.488 7.014 10.952 1.00 91.94 96 ARG A C 1
ATOM 755 O O . ARG A 1 96 ? -8.409 7.251 11.734 1.00 91.94 96 ARG A O 1
ATOM 762 N N . LEU A 1 97 ? -7.585 6.090 9.991 1.00 90.25 97 LEU A N 1
ATOM 763 C CA . LEU A 1 97 ? -8.775 5.250 9.821 1.00 90.25 97 LEU A CA 1
ATOM 764 C C . LEU A 1 97 ? -9.062 4.423 11.085 1.00 90.25 97 LEU A C 1
ATOM 766 O O . LEU A 1 97 ? -10.191 4.418 11.570 1.00 90.25 97 LEU A O 1
ATOM 770 N N . SER A 1 98 ? -8.049 3.757 11.645 1.00 88.06 98 SER A N 1
ATOM 771 C CA . SER A 1 98 ? -8.187 2.946 12.862 1.00 88.06 98 SER A CA 1
ATOM 772 C C . SER A 1 98 ? -8.728 3.768 14.036 1.00 88.06 98 SER A C 1
ATOM 774 O O . SER A 1 98 ? -9.623 3.314 14.750 1.00 88.06 98 SER A O 1
ATOM 776 N N . SER A 1 99 ? -8.241 5.001 14.203 1.00 88.31 99 SER A N 1
ATOM 777 C CA . SER A 1 99 ? -8.739 5.941 15.211 1.00 88.31 99 SER A CA 1
ATOM 778 C C . SER A 1 99 ? -10.225 6.268 15.008 1.00 88.31 99 SER A C 1
ATOM 780 O O . SER A 1 99 ? -11.020 6.103 15.933 1.00 88.31 99 SER A O 1
ATOM 782 N N . ILE A 1 100 ? -10.628 6.622 13.779 1.00 86.75 100 ILE A N 1
ATOM 783 C CA . ILE A 1 100 ? -12.030 6.918 13.427 1.00 86.75 100 ILE A CA 1
ATOM 784 C C . ILE A 1 100 ? -12.944 5.726 13.740 1.00 86.75 100 ILE A C 1
ATOM 786 O O . ILE A 1 100 ? -13.996 5.892 14.364 1.00 86.75 100 ILE A O 1
ATOM 790 N N . LEU A 1 101 ? -12.539 4.516 13.341 1.00 84.69 101 LEU A N 1
ATOM 791 C CA . LEU A 1 101 ? -13.309 3.297 13.592 1.00 84.69 101 LEU A CA 1
ATOM 792 C C . LEU A 1 101 ? -13.482 3.040 15.097 1.00 84.69 101 LEU A C 1
ATOM 794 O O . LEU A 1 101 ? -14.592 2.755 15.544 1.00 84.69 101 LEU A O 1
ATOM 798 N N . LYS A 1 102 ? -12.423 3.216 15.898 1.00 83.06 102 LYS A N 1
ATOM 799 C CA . LYS A 1 102 ? -12.480 3.061 17.363 1.00 83.06 102 LYS A CA 1
ATOM 800 C C . LYS A 1 102 ? -13.373 4.109 18.030 1.00 83.06 102 LYS A C 1
ATOM 802 O O . LYS A 1 102 ? -14.153 3.760 18.917 1.00 83.06 102 LYS A O 1
ATOM 807 N N . SER A 1 103 ? -13.300 5.370 17.601 1.00 77.88 103 SER A N 1
ATOM 808 C CA . SER A 1 103 ? -14.138 6.451 18.138 1.00 77.88 103 SER A CA 1
ATOM 809 C C . SER A 1 103 ? -15.627 6.249 17.846 1.00 77.88 103 SER A C 1
ATOM 811 O O . SER A 1 103 ? -16.460 6.600 18.678 1.00 77.88 103 SER A O 1
ATOM 813 N N . ASN A 1 104 ? -15.974 5.662 16.699 1.00 68.69 104 ASN A N 1
ATOM 814 C CA . ASN A 1 104 ? -17.368 5.394 16.337 1.00 68.69 104 ASN A CA 1
ATOM 815 C C . ASN A 1 104 ? -17.980 4.216 17.110 1.00 68.69 104 ASN A C 1
ATOM 817 O O . ASN A 1 104 ? -19.185 4.217 17.348 1.00 68.69 104 ASN A O 1
ATOM 821 N N . ILE A 1 105 ? -17.170 3.249 17.553 1.00 63.94 105 ILE A N 1
ATOM 822 C CA . ILE A 1 105 ? -17.634 2.137 18.402 1.00 63.94 105 ILE A CA 1
ATOM 823 C C . ILE A 1 105 ? -18.088 2.636 19.783 1.00 63.94 105 ILE A C 1
ATOM 825 O O . ILE A 1 105 ? -19.037 2.098 20.335 1.00 63.94 105 ILE A O 1
ATOM 829 N N . HIS A 1 106 ? -17.472 3.695 20.317 1.00 58.12 106 HIS A N 1
ATOM 830 C CA . HIS A 1 106 ? -17.794 4.240 21.646 1.00 58.12 106 HIS A CA 1
ATOM 831 C C . HIS A 1 106 ? -19.001 5.200 21.654 1.00 58.12 106 HIS A C 1
ATOM 833 O O . HIS A 1 106 ? -19.352 5.732 22.704 1.00 58.12 106 HIS A O 1
ATOM 839 N N . LYS A 1 107 ? -19.609 5.470 20.490 1.00 51.81 107 LYS A N 1
ATOM 840 C CA . LYS A 1 107 ? -20.781 6.354 20.342 1.00 51.81 107 LYS A CA 1
ATOM 841 C C . LYS A 1 107 ? -22.102 5.599 20.129 1.00 51.81 107 LYS A C 1
ATOM 843 O O . LYS A 1 107 ? -23.128 6.254 19.953 1.00 51.81 107 LYS A O 1
ATOM 848 N N . LYS A 1 108 ? -22.074 4.266 20.098 1.00 45.06 108 LYS A N 1
ATOM 849 C CA . LYS A 1 108 ? -23.257 3.394 20.052 1.00 45.06 108 LYS A CA 1
ATOM 850 C C . LYS A 1 108 ? -23.517 2.799 21.425 1.00 45.06 108 LYS A C 1
ATOM 852 O O . LYS A 1 108 ? -24.713 2.615 21.728 1.00 45.06 108 LYS A O 1
#

Sequence (108 aa):
MESEPVIPDSPDWLILEIDESLSEITDPSVRAHALGRIITQYVPAVLKASDQNSINRAWGALFHYLIARPTKRKLWAMSEYQAISAVDKIKGSVERLSSILKSNIHKK

Secondary structure (DSSP, 8-state):
-----------HHHHHHHHHTTTT---HHHHHHHHHHIIIIIHHHHHH-SSHHHHHHHHHHHHHHHHSPPBTTB-----HHHHHHHHHHHHHHHHHHHHHHHHHHTT-

Radius of gyration: 14.85 Å; chains: 1; bounding box: 42×24×37 Å